Protein AF-A0A662EVZ0-F1 (afdb_monomer_lite)

pLDDT: mean 83.03, std 14.67, range [50.25, 94.75]

Structure (mmCIF, N/CA/C/O backbone):
data_AF-A0A662EVZ0-F1
#
_entry.id   AF-A0A662EVZ0-F1
#
loop_
_atom_site.group_PDB
_atom_site.id
_atom_site.type_symbol
_atom_site.label_atom_id
_atom_site.label_alt_id
_atom_site.label_comp_id
_atom_site.label_asym_id
_atom_site.label_entity_id
_atom_site.label_seq_id
_atom_site.pdbx_PDB_ins_code
_atom_site.Cartn_x
_atom_site.Cartn_y
_atom_site.Cartn_z
_atom_site.occupancy
_atom_site.B_iso_or_equiv
_atom_site.auth_seq_id
_atom_site.auth_comp_id
_atom_site.auth_asym_id
_atom_site.auth_atom_id
_atom_site.pdbx_PDB_model_num
ATOM 1 N N . MET A 1 1 ? -11.183 -3.890 21.522 1.00 81.06 1 MET A N 1
ATOM 2 C CA . MET A 1 1 ? -10.921 -4.668 20.296 1.00 81.06 1 MET A CA 1
ATOM 3 C C . MET A 1 1 ? -10.549 -3.665 19.230 1.00 81.06 1 MET A C 1
ATOM 5 O O . MET A 1 1 ? -11.334 -2.755 19.003 1.00 81.06 1 MET A O 1
ATOM 9 N N . GLU A 1 2 ? -9.347 -3.771 18.677 1.00 88.44 2 GLU A N 1
ATOM 10 C CA . GLU A 1 2 ? -8.896 -2.906 17.584 1.00 88.44 2 GLU A CA 1
ATOM 11 C C . GLU A 1 2 ? -9.237 -3.586 16.256 1.00 88.44 2 GLU A C 1
ATOM 13 O O . GLU A 1 2 ? -9.097 -4.803 16.132 1.00 88.44 2 GLU A O 1
ATOM 18 N N . VAL A 1 3 ? -9.759 -2.816 15.301 1.00 92.50 3 VAL A N 1
ATOM 19 C CA . VAL A 1 3 ? -10.175 -3.304 13.982 1.00 92.50 3 VAL A CA 1
ATOM 20 C C . VAL A 1 3 ? -9.366 -2.567 12.930 1.00 92.50 3 VAL A C 1
ATOM 22 O O . VAL A 1 3 ? -9.312 -1.337 12.932 1.00 92.50 3 VAL A O 1
ATOM 25 N N . TYR A 1 4 ? -8.776 -3.334 12.020 1.00 94.75 4 TYR A N 1
ATOM 26 C CA . TYR A 1 4 ? -8.022 -2.822 10.887 1.00 94.75 4 TYR A CA 1
ATOM 27 C C . TYR A 1 4 ? -8.694 -3.263 9.589 1.00 94.75 4 TYR A C 1
ATOM 29 O O . TYR A 1 4 ? -9.178 -4.391 9.483 1.00 94.75 4 TYR A O 1
ATOM 37 N N . VAL A 1 5 ? -8.741 -2.357 8.620 1.00 94.31 5 VAL A N 1
ATOM 38 C CA . VAL A 1 5 ? -9.344 -2.543 7.303 1.00 94.31 5 VAL A CA 1
ATOM 39 C C . VAL A 1 5 ? -8.274 -2.256 6.256 1.00 94.31 5 VAL A C 1
ATOM 41 O O . VAL A 1 5 ? -7.608 -1.220 6.285 1.00 94.31 5 VAL A O 1
ATOM 44 N N . GLY A 1 6 ? -8.099 -3.206 5.344 1.00 94.38 6 GLY A N 1
ATOM 45 C CA . GLY A 1 6 ? -6.984 -3.231 4.413 1.00 94.38 6 GLY A CA 1
ATOM 46 C C . GLY A 1 6 ? -7.246 -4.091 3.186 1.00 94.38 6 GLY A C 1
ATOM 47 O O . GLY A 1 6 ? -8.349 -4.598 2.988 1.00 94.38 6 GLY A O 1
ATOM 48 N N . THR A 1 7 ? -6.212 -4.259 2.369 1.00 94.25 7 THR A N 1
ATOM 49 C CA . THR A 1 7 ? -6.227 -5.052 1.129 1.00 94.25 7 THR A CA 1
ATOM 50 C C . THR A 1 7 ? -5.171 -6.159 1.155 1.00 94.25 7 THR A C 1
ATOM 52 O O . THR A 1 7 ? -4.241 -6.122 1.963 1.00 94.25 7 THR A O 1
ATOM 55 N N . SER A 1 8 ? -5.301 -7.153 0.271 1.00 91.88 8 SER A N 1
ATOM 56 C CA . SER A 1 8 ? -4.281 -8.192 0.058 1.00 91.88 8 SER A CA 1
ATOM 57 C C . SER A 1 8 ? -3.237 -7.721 -0.958 1.00 91.88 8 SER A C 1
ATOM 59 O O . SER A 1 8 ? -3.321 -8.026 -2.148 1.00 91.88 8 SER A O 1
ATOM 61 N N . GLY A 1 9 ? -2.246 -6.971 -0.473 1.00 90.38 9 GLY A N 1
ATOM 62 C CA . GLY A 1 9 ? -1.229 -6.282 -1.272 1.00 90.38 9 GLY A CA 1
ATOM 63 C C . GLY A 1 9 ? -1.651 -4.867 -1.681 1.00 90.38 9 GLY A C 1
ATOM 64 O O . GLY A 1 9 ? -2.731 -4.411 -1.340 1.00 90.38 9 GLY A O 1
ATOM 65 N N . TRP A 1 10 ? -0.787 -4.155 -2.406 1.00 91.12 10 TRP A N 1
ATOM 66 C CA . TRP A 1 10 ? -1.037 -2.775 -2.867 1.00 91.12 10 TRP A CA 1
ATOM 67 C C . TRP A 1 10 ? -0.898 -2.606 -4.386 1.00 91.12 10 TRP A C 1
ATOM 69 O O . TRP A 1 10 ? -1.085 -1.510 -4.905 1.00 91.12 10 TRP A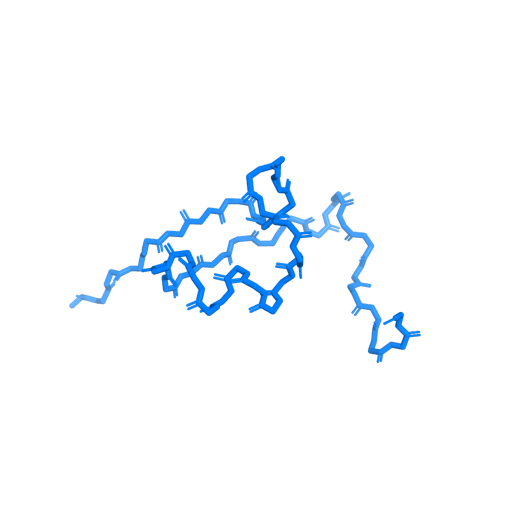 O 1
ATOM 79 N N . MET A 1 11 ? -0.538 -3.667 -5.110 1.00 88.25 11 MET A N 1
ATOM 80 C CA . MET A 1 11 ? -0.293 -3.629 -6.554 1.00 88.25 11 MET A CA 1
ATOM 81 C C . MET A 1 11 ? -1.615 -3.786 -7.310 1.00 88.25 11 MET A C 1
ATOM 83 O O . MET A 1 11 ? -2.011 -4.894 -7.663 1.00 88.25 11 MET A O 1
ATOM 87 N N . TYR A 1 12 ? -2.299 -2.669 -7.535 1.00 87.19 12 TYR A N 1
ATOM 88 C CA . TYR A 1 12 ? -3.558 -2.611 -8.271 1.00 87.19 12 TYR A CA 1
ATOM 89 C C . TYR A 1 12 ? -3.492 -1.539 -9.360 1.00 87.19 12 TYR A C 1
ATOM 91 O O . TYR A 1 12 ? -2.807 -0.537 -9.183 1.00 87.19 12 TYR A O 1
ATOM 99 N N . ASP A 1 13 ? -4.262 -1.698 -10.439 1.00 89.62 13 ASP A N 1
ATOM 100 C CA . ASP A 1 13 ? -4.273 -0.760 -11.579 1.00 89.62 13 ASP A CA 1
ATOM 101 C C . ASP A 1 13 ? -4.656 0.681 -11.196 1.00 89.62 13 ASP A C 1
ATOM 103 O O . ASP A 1 13 ? -4.298 1.635 -11.881 1.00 89.62 13 ASP A O 1
ATOM 107 N N . TRP A 1 14 ? -5.392 0.848 -10.095 1.00 89.38 14 TRP A N 1
ATOM 108 C CA . TRP A 1 14 ? -5.790 2.152 -9.561 1.00 89.38 14 TRP A CA 1
ATOM 109 C C . TRP A 1 14 ? -4.734 2.800 -8.658 1.00 89.38 14 TRP A C 1
ATOM 111 O O . TRP A 1 14 ? -4.922 3.947 -8.261 1.00 89.38 14 TRP A O 1
ATOM 121 N N . ASN A 1 15 ? -3.660 2.085 -8.309 1.00 90.88 15 ASN A N 1
ATOM 122 C CA . ASN A 1 15 ? -2.565 2.590 -7.490 1.00 90.88 15 ASN A CA 1
ATOM 123 C C . ASN A 1 15 ? -1.385 3.012 -8.391 1.00 90.88 15 ASN A C 1
ATOM 125 O O . ASN A 1 15 ? -0.573 2.164 -8.768 1.00 90.88 15 ASN A O 1
ATOM 129 N N . PRO A 1 16 ? -1.271 4.304 -8.742 1.00 88.69 16 PRO A N 1
ATOM 130 C CA . PRO A 1 16 ? -0.346 4.765 -9.773 1.00 88.69 16 PRO A CA 1
ATOM 131 C C . PRO A 1 16 ? 1.134 4.692 -9.372 1.00 88.69 16 PRO A C 1
ATOM 133 O O . PRO A 1 16 ? 1.979 4.536 -10.245 1.00 88.69 16 PRO A O 1
ATOM 136 N N . ASP A 1 17 ? 1.445 4.791 -8.076 1.00 90.19 17 ASP A N 1
ATOM 137 C CA . ASP A 1 17 ? 2.801 5.078 -7.572 1.00 90.19 17 ASP A CA 1
ATOM 138 C C . ASP A 1 17 ? 3.240 4.087 -6.468 1.00 90.19 17 ASP A C 1
ATOM 140 O O . ASP A 1 17 ? 4.065 4.383 -5.599 1.00 90.19 17 ASP A O 1
ATOM 144 N N . GLY A 1 18 ? 2.690 2.869 -6.483 1.00 89.06 18 GLY A N 1
ATOM 145 C CA . GLY A 1 18 ? 3.142 1.776 -5.620 1.00 89.06 18 GLY A CA 1
ATOM 146 C C . GLY A 1 18 ? 2.869 2.003 -4.127 1.00 89.06 18 GLY A C 1
ATOM 147 O O . GLY A 1 18 ? 1.815 2.502 -3.735 1.00 89.06 18 GLY A O 1
ATOM 148 N N . PHE A 1 19 ? 3.778 1.551 -3.258 1.00 89.88 19 PHE A N 1
ATOM 149 C CA . PHE A 1 19 ? 3.496 1.487 -1.818 1.00 89.88 19 PHE A CA 1
ATOM 150 C C . PHE A 1 19 ? 3.371 2.871 -1.160 1.00 89.88 19 PHE A C 1
ATOM 152 O O . PHE A 1 19 ? 2.452 3.082 -0.375 1.00 89.88 19 PHE A O 1
ATOM 159 N N . GLU A 1 20 ? 4.233 3.825 -1.524 1.00 91.31 20 GLU A N 1
ATOM 160 C CA . GLU A 1 20 ? 4.214 5.201 -0.994 1.00 91.31 20 GLU A CA 1
ATOM 161 C C . GLU A 1 20 ? 2.892 5.922 -1.284 1.00 91.31 20 GLU A C 1
ATOM 163 O O . GLU A 1 20 ? 2.312 6.588 -0.424 1.00 91.31 20 GLU A O 1
ATOM 168 N N . TRP A 1 21 ? 2.361 5.757 -2.495 1.00 93.06 21 TRP A N 1
ATOM 169 C CA . TRP A 1 21 ? 1.061 6.323 -2.828 1.00 93.06 21 TRP A CA 1
ATOM 170 C C . TRP A 1 21 ? -0.063 5.615 -2.078 1.00 93.06 21 TRP A C 1
ATOM 172 O O . TRP A 1 21 ? -0.933 6.272 -1.508 1.00 93.06 21 TRP A O 1
ATOM 182 N N . PHE A 1 22 ? -0.011 4.283 -1.997 1.00 93.50 22 PHE A N 1
ATOM 183 C CA . PHE A 1 22 ? -1.005 3.500 -1.270 1.00 93.50 22 PHE A CA 1
ATOM 184 C C . PHE A 1 22 ? -1.126 3.942 0.194 1.00 93.50 22 PHE A C 1
ATOM 186 O O . PHE A 1 22 ? -2.238 4.211 0.648 1.00 93.50 22 PHE A O 1
ATOM 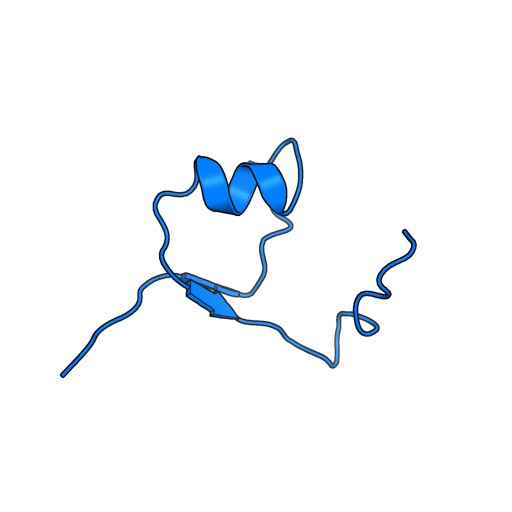193 N N . ILE A 1 23 ? -0.015 4.097 0.923 1.00 92.50 23 ILE A N 1
ATOM 194 C CA . ILE A 1 23 ? -0.059 4.519 2.336 1.00 92.50 23 ILE A CA 1
ATOM 195 C C . ILE A 1 23 ? -0.586 5.947 2.512 1.00 92.50 23 ILE A C 1
ATOM 197 O O . ILE A 1 23 ? -1.183 6.262 3.538 1.00 92.50 23 ILE A O 1
ATOM 201 N N . LYS A 1 24 ? -0.372 6.817 1.519 1.00 94.19 24 LYS A N 1
ATOM 202 C CA . LYS A 1 24 ? -0.721 8.236 1.606 1.00 94.19 24 LYS A CA 1
ATOM 203 C C . LYS A 1 24 ? -2.156 8.529 1.174 1.00 94.19 24 LYS A C 1
ATOM 205 O O . LYS A 1 24 ? -2.741 9.486 1.675 1.00 94.19 24 LYS A O 1
ATOM 210 N N . TYR A 1 25 ? -2.704 7.739 0.250 1.00 94.50 25 TYR A N 1
ATOM 211 C CA . TYR A 1 25 ? -3.957 8.066 -0.436 1.00 94.50 25 TYR A CA 1
ATOM 212 C C . TYR A 1 25 ? -5.047 6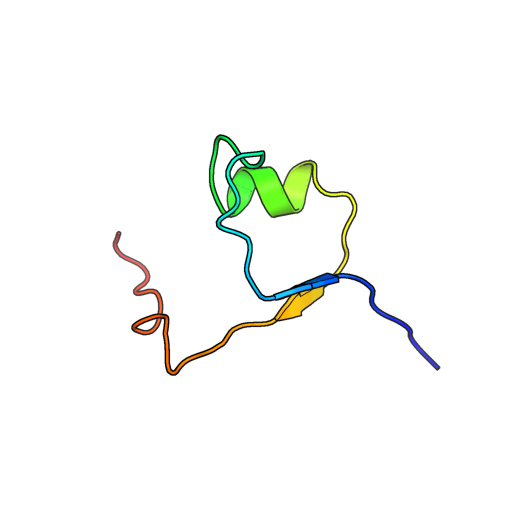.990 -0.348 1.00 94.50 25 TYR A C 1
ATOM 214 O O . TYR A 1 25 ? -6.194 7.306 -0.639 1.00 94.50 25 TYR A O 1
ATOM 222 N N . SER A 1 26 ? -4.748 5.746 0.054 1.00 91.81 26 SER A N 1
ATOM 223 C CA . SER A 1 26 ? -5.778 4.687 0.114 1.00 91.81 26 SER A CA 1
ATOM 224 C C . SER A 1 26 ? -6.766 4.829 1.277 1.00 91.81 26 SER A C 1
ATOM 226 O O . SER A 1 26 ? -7.804 4.175 1.257 1.00 91.81 26 SER A O 1
ATOM 228 N N . GLU A 1 27 ? -6.436 5.635 2.295 1.00 94.44 27 GLU A N 1
ATOM 229 C CA . GLU A 1 27 ? -7.171 5.753 3.571 1.00 94.44 27 GLU A CA 1
ATOM 230 C C . GLU A 1 27 ? -7.300 4.430 4.361 1.00 94.44 27 GLU A C 1
ATOM 232 O O . GLU A 1 27 ? -8.006 4.359 5.369 1.00 94.44 27 GLU A O 1
ATOM 237 N N . LEU A 1 28 ? -6.584 3.381 3.942 1.00 94.12 28 LEU A N 1
ATOM 238 C CA . LEU A 1 28 ? -6.545 2.086 4.611 1.00 94.12 28 LEU A CA 1
ATOM 239 C C . LEU A 1 28 ? -5.475 2.069 5.702 1.00 94.12 28 LEU A C 1
ATOM 241 O O . LEU A 1 28 ? -4.427 2.703 5.591 1.00 94.12 28 LEU A O 1
ATOM 245 N N . ASN A 1 29 ? -5.726 1.294 6.755 1.00 92.81 29 ASN A N 1
ATOM 246 C CA . ASN A 1 29 ? -4.836 1.207 7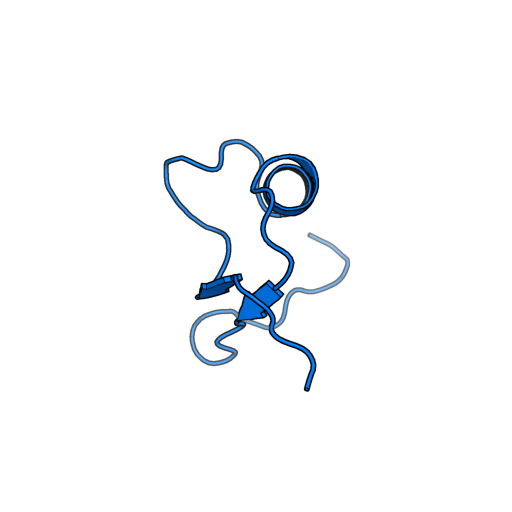.913 1.00 92.81 29 ASN A CA 1
ATOM 247 C C . ASN A 1 29 ? -4.154 -0.165 8.056 1.00 92.81 29 ASN A C 1
ATOM 249 O O . ASN A 1 29 ? -3.452 -0.398 9.040 1.00 92.81 29 ASN A O 1
ATOM 253 N N . ALA A 1 30 ? -4.337 -1.059 7.080 1.00 94.69 30 ALA A N 1
ATOM 254 C CA . ALA A 1 30 ? -3.649 -2.341 6.999 1.00 94.69 30 ALA A CA 1
ATOM 255 C C . ALA A 1 30 ? -3.408 -2.785 5.550 1.00 94.69 30 ALA A C 1
ATOM 257 O O . ALA A 1 30 ? -4.123 -2.398 4.625 1.00 94.69 30 ALA A O 1
ATOM 258 N N . VAL A 1 31 ? -2.413 -3.654 5.369 1.00 92.69 31 VAL A N 1
ATOM 259 C CA . VAL A 1 31 ? -2.181 -4.400 4.130 1.00 92.69 31 VAL A CA 1
ATOM 260 C C . VAL A 1 31 ? -1.658 -5.796 4.460 1.00 92.69 31 VAL A C 1
ATOM 262 O O . VAL A 1 31 ? -0.831 -5.963 5.357 1.00 92.69 31 VAL A O 1
ATOM 265 N N . GLU A 1 32 ? -2.154 -6.806 3.755 1.00 91.94 32 GLU A N 1
ATOM 266 C CA . GLU A 1 32 ? -1.729 -8.195 3.902 1.00 91.94 32 GLU A CA 1
ATOM 267 C C . GLU A 1 32 ? -0.644 -8.537 2.875 1.00 91.94 32 GLU A C 1
ATOM 269 O O . GLU A 1 32 ? -0.747 -8.220 1.689 1.00 91.94 32 GLU A O 1
ATOM 274 N N . LEU A 1 33 ? 0.407 -9.210 3.340 1.00 86.44 33 LEU A N 1
ATOM 275 C CA . LEU A 1 33 ? 1.530 -9.649 2.523 1.00 86.44 33 LEU A CA 1
ATOM 276 C C . LEU A 1 33 ? 1.494 -11.163 2.331 1.00 86.44 33 LEU A C 1
ATOM 278 O O . LEU A 1 33 ? 1.619 -11.921 3.291 1.00 86.44 33 LEU A O 1
ATOM 282 N N . ASN A 1 34 ? 1.417 -11.609 1.076 1.00 81.19 34 ASN A N 1
ATOM 283 C CA . ASN A 1 34 ? 1.582 -13.018 0.737 1.00 81.19 34 ASN A CA 1
ATOM 284 C C . ASN A 1 34 ? 3.034 -13.315 0.315 1.00 81.19 34 ASN A C 1
ATOM 286 O O . ASN A 1 34 ? 3.421 -13.119 -0.838 1.00 81.19 34 ASN A O 1
ATOM 290 N N . ALA A 1 35 ? 3.839 -13.826 1.247 1.00 64.62 35 ALA A N 1
ATOM 291 C CA . ALA A 1 35 ? 5.254 -14.147 1.020 1.00 64.62 35 ALA A CA 1
ATOM 292 C C . ALA A 1 35 ? 5.506 -15.310 0.028 1.00 64.62 35 ALA A C 1
ATOM 294 O O . ALA A 1 35 ? 6.658 -15.620 -0.267 1.00 64.62 35 ALA A O 1
ATOM 295 N N . SER A 1 36 ? 4.460 -15.970 -0.489 1.00 61.47 36 SER A N 1
ATOM 296 C CA . SER A 1 36 ? 4.581 -16.989 -1.542 1.00 61.47 36 SER A CA 1
ATOM 297 C C . SER A 1 36 ? 4.519 -16.402 -2.958 1.00 61.47 36 SER A C 1
ATOM 299 O O . SER A 1 36 ? 5.036 -17.023 -3.882 1.00 61.47 36 SER A O 1
ATOM 301 N N . PHE A 1 37 ? 3.933 -15.210 -3.135 1.00 54.84 37 PHE A N 1
ATOM 302 C CA . PHE A 1 37 ? 3.859 -14.508 -4.427 1.00 54.84 37 PHE A CA 1
ATOM 303 C C . PHE A 1 37 ? 4.863 -13.356 -4.551 1.00 54.84 37 PHE A C 1
ATOM 305 O O . PHE A 1 37 ? 5.334 -13.068 -5.651 1.00 54.84 37 PHE A O 1
ATOM 312 N N . TYR A 1 38 ? 5.239 -12.733 -3.433 1.00 53.84 38 TYR A N 1
ATOM 313 C CA . TYR A 1 38 ? 6.263 -11.695 -3.393 1.00 53.84 38 TYR A CA 1
ATOM 314 C C . TYR A 1 38 ? 7.555 -12.299 -2.852 1.00 53.84 38 TYR A C 1
ATOM 316 O O . TYR A 1 38 ? 7.624 -12.717 -1.696 1.00 53.84 38 TYR A O 1
ATOM 324 N N . ARG A 1 39 ? 8.611 -12.329 -3.671 1.00 61.88 39 ARG A N 1
ATOM 325 C CA . ARG A 1 39 ? 9.971 -12.440 -3.129 1.00 61.88 39 ARG A CA 1
ATOM 326 C C . ARG A 1 39 ? 10.103 -11.312 -2.102 1.00 61.88 39 ARG A C 1
ATOM 328 O O . ARG A 1 39 ? 9.721 -10.191 -2.431 1.00 61.88 39 ARG A O 1
ATOM 335 N N . PHE A 1 40 ? 10.546 -11.610 -0.877 1.00 65.06 40 PHE A N 1
ATOM 336 C CA . PHE A 1 40 ? 10.644 -10.606 0.191 1.00 65.06 40 PHE A CA 1
ATOM 337 C C . PHE A 1 40 ? 11.230 -9.293 -0.358 1.00 65.06 40 PHE A C 1
ATOM 339 O O . PHE A 1 40 ? 12.277 -9.356 -1.010 1.00 65.06 40 PHE A O 1
ATOM 346 N N . PRO A 1 41 ? 10.569 -8.136 -0.154 1.00 54.06 41 PRO A N 1
ATOM 347 C CA . PRO A 1 41 ? 11.071 -6.872 -0.669 1.00 54.06 41 PRO A CA 1
ATOM 348 C C . PRO A 1 41 ? 12.430 -6.592 -0.028 1.00 54.06 41 PRO A C 1
ATOM 3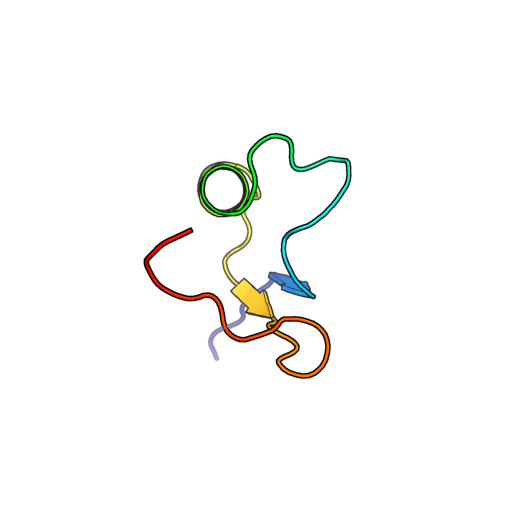50 O O . PRO A 1 41 ? 12.557 -6.53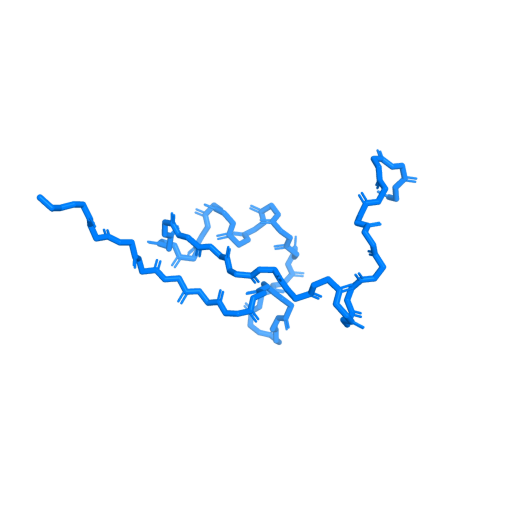6 1.197 1.00 54.06 41 PRO A O 1
ATOM 353 N N . TYR A 1 42 ? 13.462 -6.479 -0.863 1.00 68.31 42 TYR A N 1
ATOM 354 C CA . TYR A 1 42 ? 14.791 -6.101 -0.409 1.00 68.31 42 TYR A CA 1
ATOM 355 C C . TYR A 1 42 ? 14.865 -4.574 -0.286 1.00 68.31 42 TYR A C 1
ATOM 357 O O . TYR A 1 42 ? 14.291 -3.878 -1.122 1.00 68.31 42 TYR A O 1
ATOM 365 N N . PRO A 1 43 ? 15.602 -4.030 0.699 1.00 55.22 43 PRO A N 1
ATOM 366 C CA . PRO A 1 43 ? 15.735 -2.582 0.898 1.00 55.22 43 PRO A CA 1
ATOM 367 C C . PRO A 1 43 ? 16.396 -1.792 -0.250 1.00 55.22 43 PRO A C 1
ATOM 369 O O . PRO A 1 43 ? 16.664 -0.610 -0.073 1.00 55.22 43 PRO A O 1
ATOM 372 N N . ASN A 1 44 ? 16.749 -2.422 -1.374 1.00 51.56 44 ASN A N 1
ATOM 373 C CA . ASN A 1 44 ? 17.608 -1.848 -2.413 1.00 51.56 44 ASN A CA 1
ATOM 374 C C . ASN A 1 44 ? 17.039 -1.931 -3.842 1.00 51.56 44 ASN A C 1
ATOM 376 O O . ASN A 1 44 ? 17.826 -2.013 -4.787 1.00 51.56 44 ASN A O 1
ATOM 380 N N . GLN A 1 45 ? 15.714 -1.924 -4.009 1.00 50.25 45 GLN A N 1
ATOM 381 C CA . GLN A 1 45 ? 15.077 -1.780 -5.324 1.00 50.25 45 GLN A CA 1
ATOM 382 C C . GLN A 1 45 ? 14.596 -0.357 -5.577 1.00 50.25 45 GLN A C 1
ATOM 384 O O . GLN A 1 45 ? 14.062 0.252 -4.625 1.00 50.25 45 GLN A O 1
#

Foldseek 3Di:
DDDFDEEAADDDPPQPPHPVSCVVPVPGDDYHYDCVVDVPDDPPD

Radius of gyration: 11.66 Å; chains: 1; bounding box: 28×25×32 Å

Sequence (45 aa):
MEVYVGTSGWMYDWNPDGFEWFIKYSELNAVELNASFYRFPYPNQ

Secondary structure (DSSP, 8-state):
-----EEE-S--TT-TTHHHHHHHHS--SEEE--TTTS----TT-